Protein AF-A0A6P0IUB3-F1 (afdb_monomer)

pLDDT: mean 83.59, std 12.44, range [41.53, 96.25]

Nearest PDB structures (foldseek):
  6h1b-assembly2_B  TM=3.908E-01  e=8.838E-01  Marinactinospora thermotolerans
  6h1b-assembly4_D  TM=3.917E-01  e=1.729E+00  Marinactinospora thermotolerans
  6sq8-assembly2_B  TM=3.961E-01  e=1.849E+00  Marinactinospora thermotolerans
  6sq8-assembly1_A  TM=3.974E-01  e=2.587E+00  Marinactinospora thermotolerans
  6h1b-assembly1_A  TM=3.808E-01  e=2.587E+00  Marinactinospora thermotolerans

Sequence (99 aa):
NPKVSFDLCHHNPYWAKKYFAADWPKWNVDRVFIQAYNDKNFTKEVDYAETYDGIAITDKQFHRLPEIVANNKIKAILVFPDRTNPEDVASKLKQFYVK

Radius of gyration: 14.16 Å; Cα contacts (8 Å, |Δi|>4): 122; chains: 1; bounding box: 30×39×38 Å

Structure (mmCIF, N/CA/C/O backbone):
data_AF-A0A6P0IUB3-F1
#
_entry.id   AF-A0A6P0IUB3-F1
#
loop_
_atom_site.group_PDB
_atom_site.id
_atom_site.type_symbol
_atom_site.label_atom_id
_atom_site.label_alt_id
_atom_site.label_comp_id
_atom_site.label_asym_id
_atom_site.label_entity_id
_atom_site.label_seq_id
_atom_site.pdbx_PDB_ins_code
_atom_site.Cartn_x
_atom_site.Cartn_y
_atom_site.Cartn_z
_atom_site.occupancy
_atom_site.B_iso_or_equiv
_atom_site.auth_seq_id
_atom_site.auth_comp_id
_atom_site.auth_asym_id
_atom_site.auth_atom_id
_atom_site.pdbx_PDB_model_num
ATOM 1 N N . ASN A 1 1 ? 2.237 -7.587 22.418 1.00 69.69 1 ASN A N 1
ATOM 2 C CA . ASN A 1 1 ? 2.798 -6.282 22.833 1.00 69.69 1 ASN A CA 1
ATOM 3 C C . ASN A 1 1 ? 1.874 -5.209 22.272 1.00 69.69 1 ASN A C 1
ATOM 5 O O . ASN A 1 1 ? 1.887 -5.054 21.062 1.00 69.69 1 ASN A O 1
ATOM 9 N N . PRO A 1 2 ? 1.062 -4.514 23.090 1.00 77.19 2 PRO A N 1
ATOM 10 C CA . PRO A 1 2 ? 0.077 -3.535 22.605 1.00 77.19 2 PRO A CA 1
ATOM 11 C C . PRO A 1 2 ? 0.707 -2.272 21.991 1.00 77.19 2 PRO A C 1
ATOM 13 O O . PRO A 1 2 ? -0.004 -1.402 21.511 1.00 77.19 2 PRO A O 1
ATOM 16 N N . LYS A 1 3 ? 2.040 -2.152 22.017 1.00 88.69 3 LYS A N 1
ATOM 17 C CA . LYS A 1 3 ? 2.785 -1.068 21.367 1.00 88.69 3 LYS A CA 1
ATOM 18 C C . LYS A 1 3 ? 3.168 -1.382 19.914 1.00 88.69 3 LYS A C 1
ATOM 20 O O . LYS A 1 3 ? 3.888 -0.594 19.312 1.00 88.69 3 LYS A O 1
ATOM 25 N N . VAL A 1 4 ? 2.777 -2.545 19.384 1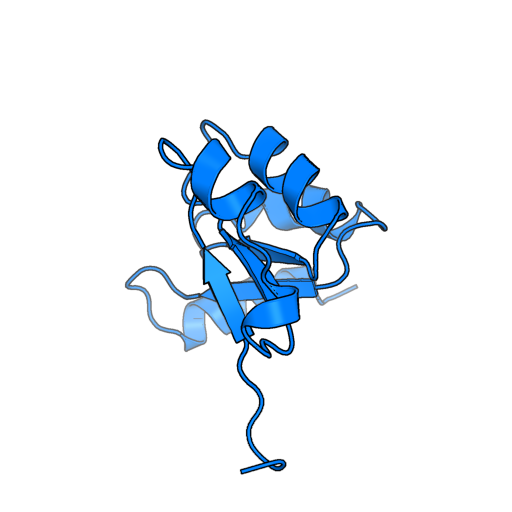.00 82.69 4 VAL A N 1
ATOM 26 C CA . VAL A 1 4 ? 3.122 -2.993 18.027 1.00 82.69 4 VAL A CA 1
ATOM 27 C C . VAL A 1 4 ? 1.846 -3.082 17.202 1.00 82.69 4 VAL A C 1
ATOM 29 O O . VAL A 1 4 ? 0.930 -3.793 17.603 1.00 82.69 4 VAL A O 1
ATOM 32 N N . SER A 1 5 ? 1.830 -2.374 16.072 1.00 86.00 5 SER A N 1
ATOM 33 C CA . SER A 1 5 ? 0.779 -2.443 15.054 1.00 86.00 5 SER A CA 1
ATOM 34 C C . SER A 1 5 ? 1.174 -3.456 13.977 1.00 86.00 5 SER A C 1
ATOM 36 O O . SER A 1 5 ? 2.332 -3.481 13.550 1.00 86.00 5 SER A O 1
ATOM 38 N N . PHE A 1 6 ? 0.224 -4.268 13.527 1.00 85.50 6 PHE A N 1
ATOM 39 C CA . PHE A 1 6 ? 0.368 -5.279 12.489 1.00 85.50 6 PHE A CA 1
ATOM 40 C C . PHE A 1 6 ? -0.498 -4.922 11.286 1.00 85.50 6 PHE A C 1
ATOM 42 O O . PHE A 1 6 ? -1.690 -5.226 11.238 1.00 85.50 6 PHE A O 1
ATOM 49 N N . ASP A 1 7 ? 0.130 -4.306 10.290 1.00 89.75 7 ASP A N 1
ATOM 50 C CA . ASP A 1 7 ? -0.493 -4.094 8.990 1.00 89.75 7 ASP A CA 1
ATOM 51 C C . ASP A 1 7 ? -0.295 -5.326 8.106 1.00 89.75 7 ASP A C 1
ATOM 53 O O . ASP A 1 7 ? 0.793 -5.910 8.058 1.00 89.75 7 ASP A O 1
ATOM 57 N N . LEU A 1 8 ? -1.330 -5.695 7.359 1.00 87.94 8 LEU A N 1
ATOM 58 C CA . LEU A 1 8 ? -1.279 -6.765 6.376 1.00 87.94 8 LEU A CA 1
ATOM 59 C C . LEU A 1 8 ? -1.418 -6.188 4.967 1.00 87.94 8 LEU A C 1
ATOM 61 O O . LEU A 1 8 ? -2.346 -5.441 4.679 1.00 87.94 8 LEU A O 1
ATOM 65 N N . CYS A 1 9 ? -0.518 -6.577 4.068 1.00 87.69 9 CYS A N 1
ATOM 66 C CA . CYS A 1 9 ? -0.602 -6.274 2.641 1.00 87.69 9 CYS A CA 1
ATOM 67 C C . CYS A 1 9 ? -0.752 -7.583 1.861 1.00 87.69 9 CYS A C 1
ATOM 69 O O . CYS A 1 9 ? -0.004 -8.533 2.111 1.00 87.69 9 CYS A O 1
ATOM 71 N N . HIS A 1 10 ? -1.716 -7.658 0.939 1.00 79.19 10 HIS A N 1
ATOM 72 C CA . HIS A 1 10 ? -2.006 -8.896 0.214 1.00 79.19 10 HIS A CA 1
ATOM 73 C C . HIS A 1 10 ? -2.298 -8.680 -1.271 1.00 79.19 10 HIS A C 1
ATOM 75 O O . HIS A 1 10 ? -3.157 -7.882 -1.629 1.00 79.19 10 HIS A O 1
ATOM 81 N N . HIS A 1 11 ? -1.641 -9.464 -2.130 1.00 74.88 11 HIS A N 1
ATOM 82 C CA . HIS A 1 11 ? -1.906 -9.513 -3.567 1.00 74.88 11 HIS A CA 1
ATOM 83 C C . HIS A 1 11 ? -2.936 -10.574 -3.932 1.00 74.88 11 HIS A C 1
ATOM 85 O O . HIS A 1 11 ? -2.782 -11.749 -3.598 1.00 74.88 11 HIS A O 1
ATOM 91 N N . ASN A 1 12 ? -3.906 -10.178 -4.752 1.00 66.81 12 ASN A N 1
ATOM 92 C CA . ASN A 1 12 ? -4.859 -11.090 -5.348 1.00 66.81 12 ASN A CA 1
ATOM 93 C C . ASN A 1 12 ? -4.641 -11.287 -6.863 1.00 66.81 12 ASN A C 1
ATOM 95 O O . ASN A 1 12 ? -4.731 -10.343 -7.645 1.00 66.81 12 ASN A O 1
ATOM 99 N N . PRO A 1 13 ? -4.451 -12.544 -7.315 1.00 54.22 13 PRO A N 1
ATOM 100 C CA . PRO A 1 13 ? -5.030 -12.880 -8.619 1.00 54.22 13 PRO A CA 1
ATOM 101 C C . PRO A 1 13 ? -5.686 -14.264 -8.740 1.00 54.22 13 PRO A C 1
ATOM 103 O O . PRO A 1 13 ? -6.351 -14.506 -9.742 1.00 54.22 13 PRO A O 1
ATOM 106 N N . TYR A 1 14 ? -5.554 -15.177 -7.768 1.00 52.31 14 TYR A N 1
ATOM 107 C CA . TYR A 1 14 ? -6.118 -16.538 -7.894 1.00 52.31 14 TYR A CA 1
ATOM 108 C C . TYR A 1 14 ? -6.750 -17.099 -6.615 1.00 52.31 14 TYR A C 1
ATOM 110 O O . TYR A 1 14 ? -7.558 -18.024 -6.692 1.00 52.31 14 TYR A O 1
ATOM 118 N N . TRP A 1 15 ? -6.406 -16.572 -5.435 1.00 51.28 15 TRP A N 1
ATOM 119 C CA . TRP A 1 15 ? -6.866 -17.093 -4.137 1.00 51.28 15 TRP A CA 1
ATOM 120 C C . TRP A 1 15 ? -7.875 -16.163 -3.437 1.00 51.28 15 TRP A C 1
ATOM 122 O O . TRP A 1 15 ? -8.272 -16.431 -2.300 1.00 51.28 15 TRP A O 1
ATOM 132 N N . ALA A 1 16 ? -8.351 -15.139 -4.164 1.00 54.62 16 ALA A N 1
ATOM 133 C CA . ALA A 1 16 ? -9.329 -14.127 -3.761 1.00 54.62 16 ALA A CA 1
ATOM 134 C C . ALA A 1 16 ? -10.416 -14.677 -2.833 1.00 54.62 16 ALA A C 1
ATOM 136 O O . ALA A 1 16 ? -10.613 -14.184 -1.733 1.00 54.62 16 ALA A O 1
ATOM 137 N N . LYS A 1 17 ? -11.101 -15.755 -3.233 1.00 57.16 17 LYS A N 1
ATOM 138 C CA . LYS A 1 17 ? -12.248 -16.264 -2.472 1.00 57.16 17 LYS A CA 1
ATOM 139 C C . LYS A 1 17 ? -11.896 -16.745 -1.067 1.00 57.16 17 LYS A C 1
ATOM 141 O O . LYS A 1 17 ? -12.736 -16.616 -0.193 1.00 57.16 17 LYS A O 1
ATOM 146 N N . LYS A 1 18 ? -10.706 -17.311 -0.836 1.00 60.62 18 LYS A N 1
ATOM 147 C CA . LYS A 1 18 ? -10.321 -17.811 0.496 1.00 60.62 18 LYS A CA 1
ATOM 148 C C . LYS A 1 18 ? -9.820 -16.705 1.413 1.00 60.62 18 LYS A C 1
ATOM 150 O O . LYS A 1 18 ? -10.048 -16.795 2.610 1.00 60.62 18 LYS A O 1
ATOM 155 N N . TYR A 1 19 ? -9.159 -15.694 0.857 1.00 58.41 19 TYR A N 1
ATOM 156 C CA . TYR A 1 19 ? -8.592 -14.601 1.640 1.00 58.41 19 TYR A CA 1
ATOM 157 C C . TYR A 1 19 ? -9.564 -13.427 1.793 1.00 58.41 19 TYR A C 1
ATOM 159 O O . TYR A 1 19 ? -9.707 -12.920 2.888 1.00 58.41 19 TYR A O 1
ATOM 167 N N . PHE A 1 20 ? -10.376 -13.072 0.797 1.00 59.91 20 PHE A N 1
ATOM 168 C CA . PHE A 1 20 ? -11.493 -12.139 1.028 1.00 59.91 20 PHE A CA 1
ATOM 169 C C . PHE A 1 20 ? -12.597 -12.739 1.912 1.00 59.91 20 PHE A C 1
ATOM 171 O O . PHE A 1 20 ? -13.339 -11.996 2.543 1.00 59.91 20 PHE A O 1
ATOM 178 N N . ALA A 1 21 ? -12.683 -14.072 2.004 1.00 60.22 21 ALA A N 1
ATOM 179 C CA . ALA A 1 21 ? -13.460 -14.757 3.040 1.00 60.22 21 ALA A CA 1
ATOM 180 C C . ALA A 1 21 ? -12.660 -15.016 4.330 1.00 60.22 21 ALA A C 1
ATOM 182 O O . ALA A 1 21 ? -13.203 -15.607 5.266 1.00 60.22 21 ALA A O 1
ATOM 183 N N . ALA A 1 22 ? -11.379 -14.633 4.384 1.00 65.69 22 ALA A N 1
ATOM 184 C CA . ALA A 1 22 ? -10.618 -14.711 5.615 1.00 65.69 22 ALA A CA 1
ATOM 185 C C . ALA A 1 22 ? -11.137 -13.637 6.565 1.00 65.69 22 ALA A C 1
ATOM 187 O O . ALA A 1 22 ? -11.318 -12.472 6.215 1.00 65.69 22 ALA A O 1
ATOM 188 N N . ASP A 1 23 ? -11.391 -14.071 7.788 1.00 72.00 23 ASP A N 1
ATOM 189 C CA . ASP A 1 23 ? -11.855 -13.219 8.863 1.00 72.00 23 ASP A CA 1
ATOM 190 C C . ASP A 1 23 ? -10.652 -12.468 9.444 1.00 72.00 23 ASP A C 1
ATOM 192 O O . ASP A 1 23 ? -10.142 -12.807 10.511 1.00 72.00 23 ASP A O 1
ATOM 196 N N . TRP A 1 24 ? -10.145 -11.485 8.694 1.00 77.00 24 TRP A N 1
ATOM 197 C CA . TRP A 1 24 ? -9.045 -10.617 9.125 1.00 77.00 24 TRP A CA 1
ATOM 198 C C . TRP A 1 24 ? -9.273 -10.012 10.518 1.00 77.00 24 TRP A C 1
ATOM 200 O O . TRP A 1 24 ? -8.321 -9.999 11.300 1.00 77.00 24 TRP A O 1
ATOM 210 N N . PRO A 1 25 ? -10.508 -9.611 10.900 1.00 73.56 25 PRO A N 1
ATOM 211 C CA . PRO A 1 25 ? -10.801 -9.209 12.274 1.00 73.56 25 PRO A CA 1
ATOM 212 C C . PRO A 1 25 ? -10.389 -10.243 13.334 1.00 73.56 25 PRO A C 1
ATOM 214 O O . PRO A 1 25 ? -9.900 -9.868 14.398 1.00 73.56 25 PRO A O 1
ATOM 217 N N . LYS A 1 26 ? -10.503 -11.550 13.056 1.00 82.25 26 LYS A N 1
ATOM 218 C CA . LYS A 1 26 ? -10.055 -12.610 13.982 1.00 82.25 26 LYS A CA 1
ATOM 219 C C . LYS A 1 26 ? -8.540 -12.768 14.072 1.00 82.25 26 LYS A C 1
ATOM 221 O O . LYS A 1 26 ? -8.065 -13.450 14.975 1.00 82.25 26 LYS A O 1
ATOM 226 N N . TRP A 1 27 ? -7.778 -12.192 13.148 1.00 83.00 27 TRP A N 1
ATOM 227 C CA . TRP A 1 27 ? -6.315 -12.285 13.148 1.00 83.00 27 TRP A CA 1
ATOM 228 C C . TRP A 1 27 ? -5.660 -11.155 13.939 1.00 83.00 27 T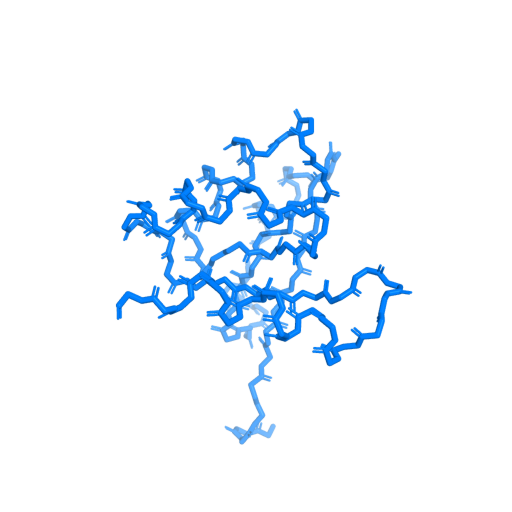RP A C 1
ATOM 230 O O . TRP A 1 27 ? -4.440 -11.150 14.077 1.00 83.00 27 TRP A O 1
ATOM 240 N N . ASN A 1 28 ? -6.464 -10.233 14.487 1.00 83.62 28 ASN A N 1
ATOM 241 C CA . ASN A 1 28 ? -5.993 -9.094 15.269 1.00 83.62 28 ASN A CA 1
ATOM 242 C C . ASN A 1 28 ? -4.963 -8.247 14.490 1.00 83.62 28 ASN A C 1
ATOM 244 O O . ASN A 1 28 ? -3.942 -7.837 15.043 1.00 83.62 28 ASN A O 1
ATOM 248 N N . VAL A 1 29 ? -5.223 -8.050 13.192 1.00 87.50 29 VAL A N 1
ATOM 249 C CA . VAL A 1 29 ? -4.487 -7.111 12.333 1.00 87.50 29 VAL A CA 1
ATOM 250 C C . VAL A 1 29 ? -5.074 -5.712 12.496 1.00 87.50 29 VAL A C 1
ATOM 252 O O . VAL A 1 29 ? -6.290 -5.564 12.614 1.00 87.50 29 VAL A O 1
ATOM 255 N N . ASP A 1 30 ? -4.218 -4.696 12.498 1.00 89.00 30 ASP A N 1
ATOM 256 C CA . ASP A 1 30 ? -4.629 -3.304 12.699 1.00 89.00 30 ASP A CA 1
ATOM 257 C C . ASP A 1 30 ? -5.128 -2.665 11.401 1.00 89.00 30 ASP A C 1
ATOM 259 O O . ASP A 1 30 ? -6.096 -1.906 11.425 1.00 89.00 30 ASP A O 1
ATOM 263 N N . ARG A 1 31 ? -4.481 -2.974 10.267 1.00 91.31 31 ARG A N 1
ATOM 264 C CA . ARG A 1 31 ? -4.871 -2.479 8.937 1.00 91.31 31 ARG A CA 1
ATOM 265 C C . ARG A 1 31 ? -4.673 -3.527 7.854 1.00 91.31 31 ARG A C 1
ATOM 267 O O . ARG A 1 31 ? -3.737 -4.324 7.914 1.00 91.31 31 ARG A O 1
ATOM 274 N N . VAL A 1 32 ? -5.506 -3.477 6.819 1.00 89.44 32 VAL A N 1
ATOM 275 C CA . VAL A 1 32 ? -5.433 -4.350 5.643 1.00 89.44 32 VAL A CA 1
ATOM 276 C C . VAL A 1 32 ? -5.360 -3.524 4.360 1.00 89.44 32 VAL A C 1
ATOM 278 O O . VAL A 1 32 ? -6.257 -2.745 4.041 1.00 89.44 32 VAL A O 1
ATOM 281 N N . PHE A 1 33 ? -4.302 -3.752 3.588 1.00 92.00 33 PHE A N 1
ATOM 282 C CA . PHE A 1 33 ? -4.074 -3.147 2.282 1.00 92.00 33 PHE A CA 1
ATOM 283 C C . PHE A 1 33 ? -4.215 -4.185 1.172 1.00 92.00 33 PHE A C 1
ATOM 285 O O . PHE A 1 33 ? -3.611 -5.263 1.217 1.00 92.00 33 PHE A O 1
ATOM 292 N N . ILE A 1 34 ? -4.965 -3.826 0.134 1.00 90.31 34 ILE A N 1
ATOM 293 C CA . ILE A 1 34 ? -5.098 -4.630 -1.079 1.00 90.31 34 ILE A CA 1
ATOM 294 C C . ILE A 1 34 ? -3.975 -4.264 -2.041 1.00 90.31 34 ILE A C 1
ATOM 296 O O . ILE A 1 34 ? -3.848 -3.119 -2.459 1.00 90.31 34 ILE A O 1
ATOM 300 N N . GLN A 1 35 ? -3.127 -5.221 -2.390 1.00 90.25 35 GLN A N 1
ATOM 301 C CA . GLN A 1 35 ? -1.999 -4.994 -3.280 1.00 90.25 35 GLN A CA 1
ATOM 302 C C . GLN A 1 35 ? -2.433 -5.108 -4.737 1.00 90.25 35 GLN A C 1
ATOM 304 O O . GLN A 1 35 ? -2.687 -6.203 -5.249 1.00 90.25 35 GLN A O 1
ATOM 309 N N . ALA A 1 36 ? -2.382 -3.984 -5.445 1.00 89.62 36 ALA A N 1
ATOM 310 C CA . ALA A 1 36 ? -2.443 -3.988 -6.893 1.00 89.62 36 ALA A CA 1
ATOM 311 C C . ALA A 1 36 ? -1.075 -4.384 -7.448 1.00 89.62 36 ALA A C 1
ATOM 313 O O . ALA A 1 36 ? -0.150 -3.585 -7.502 1.00 89.62 36 ALA A O 1
ATOM 314 N N . TYR A 1 37 ? -0.926 -5.635 -7.863 1.00 79.25 37 TYR A N 1
ATOM 315 C CA . TYR A 1 37 ? 0.359 -6.164 -8.334 1.00 79.25 37 TYR A CA 1
ATOM 316 C C . TYR A 1 37 ? 0.714 -5.771 -9.764 1.00 79.25 37 TYR A C 1
ATOM 318 O O . TYR A 1 37 ? 1.888 -5.705 -10.118 1.00 79.25 37 TYR A O 1
ATOM 326 N N . ASN A 1 38 ? -0.293 -5.546 -10.605 1.00 83.94 38 ASN A N 1
ATOM 327 C CA . ASN A 1 38 ? -0.114 -5.048 -11.960 1.00 83.94 38 ASN A CA 1
ATOM 328 C C . ASN A 1 38 ? -1.381 -4.339 -12.448 1.00 83.94 38 ASN A C 1
ATOM 330 O O . ASN A 1 38 ? -2.440 -4.396 -11.822 1.00 83.94 38 ASN A O 1
ATOM 334 N N . ASP A 1 39 ? -1.270 -3.722 -13.619 1.00 88.19 39 ASP A N 1
ATOM 335 C CA . ASP A 1 39 ? -2.361 -2.964 -14.223 1.00 88.19 39 ASP A CA 1
ATOM 336 C C . ASP A 1 39 ? -3.495 -3.833 -14.783 1.00 88.19 39 ASP A C 1
ATOM 338 O O . ASP A 1 39 ? -4.594 -3.333 -15.010 1.00 88.19 39 ASP A O 1
ATOM 342 N N . LYS A 1 40 ? -3.272 -5.139 -14.982 1.00 88.19 40 LYS A N 1
ATOM 343 C CA . LYS A 1 40 ? -4.246 -6.027 -15.639 1.00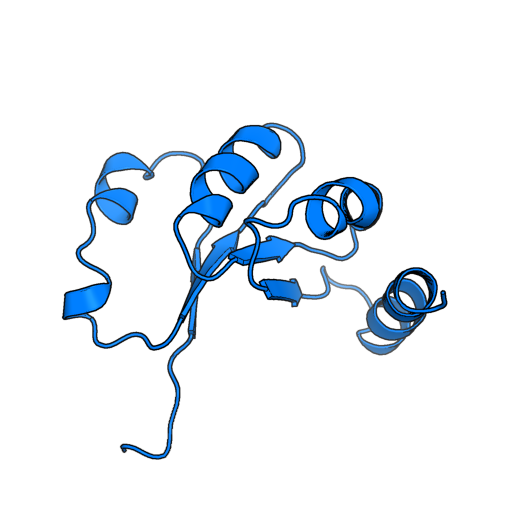 88.19 40 LYS A CA 1
ATOM 344 C C . LYS A 1 40 ? -5.552 -6.146 -14.849 1.00 88.19 40 LYS A C 1
ATOM 346 O O . LYS A 1 40 ? -6.611 -6.265 -15.455 1.00 88.19 40 LYS A O 1
ATOM 351 N N . ASN A 1 41 ? -5.474 -6.125 -13.518 1.00 83.88 41 ASN A N 1
ATOM 352 C CA . ASN A 1 41 ? -6.630 -6.245 -12.622 1.00 83.88 41 ASN A CA 1
ATOM 353 C C . ASN A 1 41 ? -6.856 -4.995 -11.761 1.00 83.88 41 ASN A C 1
ATOM 355 O O . ASN A 1 41 ? -7.654 -5.047 -10.830 1.00 83.88 41 ASN A O 1
ATOM 359 N N . PHE A 1 42 ? -6.181 -3.884 -12.066 1.00 89.56 42 PHE A N 1
ATOM 360 C CA . PHE A 1 42 ? -6.103 -2.721 -11.182 1.00 89.56 42 PHE A CA 1
ATOM 361 C C . PHE A 1 42 ? -7.467 -2.227 -10.689 1.00 89.56 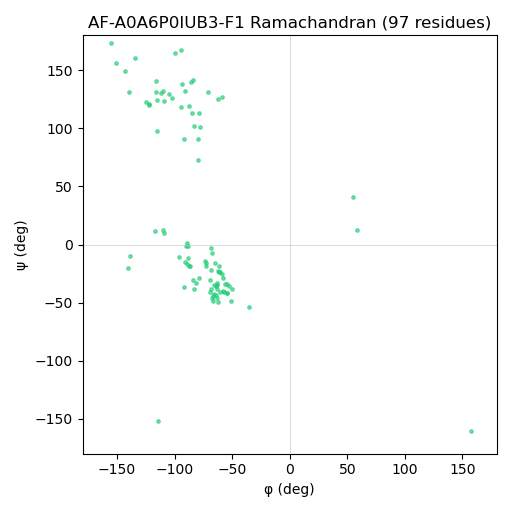42 PHE A C 1
ATOM 363 O O . PHE A 1 42 ? -7.660 -2.092 -9.489 1.00 89.56 42 PHE A O 1
ATOM 370 N N . THR A 1 43 ? -8.441 -2.057 -11.588 1.00 89.88 43 THR A N 1
ATOM 371 C CA . THR A 1 43 ? -9.795 -1.605 -11.229 1.00 89.88 43 THR A CA 1
ATOM 372 C C . THR A 1 43 ? -10.463 -2.508 -10.191 1.00 89.88 43 THR A C 1
ATOM 374 O O . THR A 1 43 ? -11.050 -2.011 -9.242 1.00 89.88 43 THR A O 1
ATOM 377 N N . LYS A 1 44 ? -10.310 -3.834 -10.303 1.00 87.31 44 LYS A N 1
ATOM 378 C CA . LYS A 1 44 ? -10.874 -4.763 -9.311 1.00 87.31 44 LYS A CA 1
ATOM 379 C C . LYS A 1 44 ? -10.171 -4.650 -7.964 1.00 87.31 44 LYS A C 1
ATOM 381 O O . LYS A 1 44 ? -10.814 -4.763 -6.930 1.00 87.31 44 LYS A O 1
ATOM 386 N N . GLU A 1 45 ? -8.855 -4.456 -7.972 1.00 88.75 45 GLU A N 1
ATOM 387 C CA . GLU A 1 45 ? -8.094 -4.252 -6.736 1.00 88.75 45 GLU A CA 1
ATOM 388 C C . GLU A 1 45 ? -8.482 -2.932 -6.056 1.00 88.75 45 GLU A C 1
ATOM 390 O O . GLU A 1 45 ? -8.572 -2.889 -4.831 1.00 88.75 45 GLU A O 1
ATOM 395 N N . VAL A 1 46 ? -8.798 -1.888 -6.835 1.00 91.56 46 VAL A N 1
ATOM 396 C CA . VAL A 1 46 ? -9.390 -0.644 -6.320 1.00 91.56 46 VAL A CA 1
ATOM 397 C C . VAL A 1 46 ? -10.756 -0.917 -5.694 1.00 91.56 46 VAL A C 1
ATOM 399 O O . VAL A 1 46 ? -10.942 -0.544 -4.540 1.00 91.56 46 VAL A O 1
ATOM 402 N N . ASP A 1 47 ? -11.663 -1.625 -6.380 1.00 90.12 47 ASP A N 1
ATOM 403 C CA . ASP A 1 47 ? -12.994 -1.964 -5.844 1.00 90.12 47 ASP A CA 1
ATOM 404 C C . ASP A 1 47 ? -12.901 -2.673 -4.481 1.00 90.12 47 ASP A C 1
ATOM 406 O O . ASP A 1 47 ? -13.651 -2.366 -3.553 1.00 90.12 47 ASP A O 1
ATOM 410 N N . TYR A 1 48 ? -11.951 -3.603 -4.325 1.00 86.81 48 TYR A N 1
ATOM 411 C CA . TYR A 1 48 ? -11.702 -4.238 -3.031 1.00 86.81 48 TYR A CA 1
ATOM 412 C C . TYR A 1 48 ? -11.127 -3.251 -2.015 1.00 86.81 48 TYR A C 1
ATOM 414 O O . TYR A 1 48 ? -11.610 -3.199 -0.882 1.00 86.81 48 TYR A O 1
ATOM 422 N N . ALA A 1 49 ? -10.130 -2.454 -2.401 1.00 91.19 49 ALA A N 1
ATOM 423 C CA . ALA A 1 49 ? -9.490 -1.477 -1.526 1.00 91.19 49 ALA A CA 1
ATOM 424 C C . ALA A 1 49 ? -10.473 -0.445 -0.943 1.00 91.19 49 ALA A C 1
ATOM 426 O O . ALA A 1 49 ? -10.266 -0.005 0.187 1.00 91.19 49 ALA A O 1
ATOM 427 N N . GLU A 1 50 ? -11.567 -0.116 -1.646 1.00 92.50 50 GLU A N 1
ATOM 428 C CA . GLU A 1 50 ? -12.642 0.754 -1.129 1.00 92.50 50 GLU A CA 1
ATOM 429 C C . GLU A 1 50 ? -13.291 0.215 0.160 1.00 92.50 50 GLU A C 1
ATOM 431 O O . GLU A 1 50 ? -13.851 0.979 0.948 1.00 92.50 50 GLU A O 1
ATOM 436 N N . THR A 1 51 ? -13.233 -1.101 0.386 1.00 88.94 51 THR A N 1
ATOM 437 C CA . THR A 1 51 ? -13.866 -1.767 1.538 1.00 88.94 51 THR A CA 1
ATOM 438 C C . THR A 1 51 ? -12.919 -2.005 2.720 1.00 88.94 51 THR A C 1
ATOM 440 O O . THR A 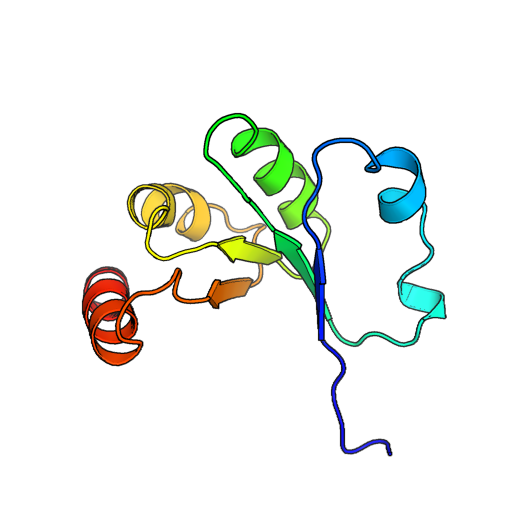1 51 ? -13.388 -2.317 3.815 1.00 88.94 51 THR A O 1
ATOM 443 N N . TYR A 1 52 ? -11.609 -1.805 2.537 1.00 88.88 52 TYR A N 1
ATOM 444 C CA . TYR A 1 52 ? -10.566 -2.048 3.546 1.00 88.88 52 TYR A CA 1
ATOM 445 C C . TYR A 1 52 ? -9.877 -0.737 3.976 1.00 88.88 52 TYR A C 1
ATOM 447 O O . TYR A 1 52 ? -10.514 0.324 3.993 1.00 88.88 52 TYR A O 1
ATOM 455 N N . ASP A 1 53 ? -8.609 -0.794 4.400 1.00 92.56 53 ASP A N 1
ATOM 456 C CA . ASP A 1 53 ? -7.836 0.385 4.818 1.00 92.56 53 ASP A CA 1
ATOM 457 C C . ASP A 1 53 ? -7.144 1.074 3.649 1.00 92.56 53 ASP A C 1
ATOM 459 O O . ASP A 1 53 ? -6.793 2.250 3.743 1.00 92.56 53 ASP A O 1
ATOM 463 N N . GLY A 1 54 ? -6.987 0.384 2.522 1.00 93.44 54 GLY A N 1
ATOM 464 C CA . GLY A 1 54 ? -6.495 1.018 1.317 1.00 93.44 54 GLY A CA 1
ATOM 465 C C . GLY A 1 54 ? -5.869 0.074 0.315 1.00 93.44 54 GLY A C 1
ATOM 466 O O . GLY A 1 54 ? -6.081 -1.140 0.327 1.00 93.44 54 GLY A O 1
ATOM 467 N N . ILE A 1 55 ? -5.073 0.676 -0.561 1.00 93.81 55 ILE A N 1
ATOM 468 C CA . ILE A 1 55 ? -4.393 -0.005 -1.655 1.00 93.81 55 ILE A CA 1
ATOM 469 C C . ILE A 1 55 ? -2.880 0.077 -1.466 1.00 93.81 55 ILE A C 1
ATOM 471 O O . ILE A 1 55 ? -2.345 1.103 -1.044 1.00 93.81 55 ILE A O 1
ATOM 475 N N . ALA A 1 56 ? -2.184 -1.007 -1.784 1.00 94.38 56 ALA A N 1
ATOM 476 C CA . ALA A 1 56 ? -0.737 -1.037 -1.873 1.00 94.38 56 ALA A CA 1
ATOM 477 C C . ALA A 1 56 ? -0.304 -1.052 -3.342 1.00 94.38 56 ALA A C 1
ATOM 479 O O . ALA A 1 56 ? -0.778 -1.879 -4.125 1.00 94.38 56 ALA A O 1
ATOM 480 N N . ILE A 1 57 ? 0.614 -0.157 -3.702 1.00 93.19 57 ILE A N 1
ATOM 481 C CA . ILE A 1 57 ? 1.135 -0.004 -5.064 1.00 93.19 57 ILE A CA 1
ATOM 482 C C . ILE A 1 57 ? 2.660 0.126 -5.075 1.00 93.19 57 ILE A C 1
ATOM 484 O O . ILE A 1 57 ? 3.286 0.509 -4.084 1.00 93.19 57 ILE A O 1
ATOM 488 N N . THR A 1 58 ? 3.243 -0.137 -6.239 1.00 91.69 58 THR A N 1
ATOM 489 C CA . THR A 1 58 ? 4.654 0.149 -6.531 1.00 91.69 58 THR A CA 1
ATOM 490 C C . THR A 1 58 ? 4.829 1.497 -7.221 1.00 91.69 58 THR A C 1
ATOM 492 O O . THR A 1 58 ? 3.880 2.084 -7.746 1.00 91.69 58 THR A O 1
ATOM 495 N N . ASP A 1 59 ? 6.073 1.966 -7.300 1.00 90.38 59 ASP A N 1
ATOM 496 C CA . ASP A 1 59 ? 6.448 3.147 -8.081 1.00 90.38 59 ASP A CA 1
ATOM 497 C C . ASP A 1 59 ? 6.161 2.997 -9.586 1.00 90.38 59 ASP A C 1
ATOM 499 O O . ASP A 1 59 ? 5.902 3.987 -10.272 1.00 90.38 59 ASP A O 1
ATOM 503 N N . LYS A 1 60 ? 6.080 1.760 -10.093 1.00 90.31 60 LYS A N 1
ATOM 504 C CA . LYS A 1 60 ? 5.638 1.461 -11.468 1.00 90.31 60 LYS A CA 1
ATOM 505 C C . LYS A 1 60 ? 4.181 1.827 -11.742 1.00 90.31 60 LYS A C 1
ATOM 507 O O . LYS A 1 60 ? 3.785 1.867 -12.901 1.00 90.31 60 LYS A O 1
ATOM 512 N N . GLN A 1 61 ? 3.388 2.059 -10.699 1.00 92.06 61 GLN A N 1
ATOM 513 C CA . GLN A 1 61 ? 1.960 2.363 -10.791 1.00 92.06 61 GLN A CA 1
ATOM 514 C C . GLN A 1 61 ? 1.652 3.815 -10.428 1.00 92.06 61 GLN A C 1
ATOM 516 O O . GLN A 1 61 ? 0.492 4.175 -10.251 1.00 92.06 61 GLN A O 1
ATOM 521 N N . PHE A 1 62 ? 2.663 4.682 -10.328 1.00 92.19 62 PHE A N 1
ATOM 522 C CA . PHE A 1 62 ? 2.451 6.091 -9.990 1.00 92.19 62 PHE A CA 1
ATOM 523 C C . PHE A 1 62 ? 1.580 6.840 -11.001 1.00 92.19 62 PHE A C 1
ATOM 525 O O . PHE A 1 62 ? 0.893 7.785 -10.623 1.00 92.19 62 PHE A O 1
ATOM 532 N N . HIS A 1 63 ? 1.498 6.382 -12.253 1.00 92.50 63 HIS A N 1
ATOM 533 C CA . HIS A 1 63 ? 0.531 6.910 -13.224 1.00 92.50 63 HIS A CA 1
ATOM 534 C C . HIS A 1 63 ? -0.934 6.716 -12.796 1.00 92.50 63 HIS A C 1
ATOM 536 O O . HIS A 1 63 ? -1.802 7.415 -13.308 1.00 92.50 63 HIS A O 1
ATOM 542 N N . ARG A 1 64 ? -1.217 5.807 -11.852 1.00 93.88 64 ARG A N 1
ATOM 543 C CA . ARG A 1 64 ? -2.545 5.582 -11.257 1.00 93.88 64 ARG A CA 1
ATOM 544 C C . ARG A 1 64 ? -2.834 6.463 -10.045 1.00 93.88 64 ARG A C 1
ATOM 546 O O . ARG A 1 64 ? -3.980 6.525 -9.615 1.00 93.88 64 ARG A O 1
ATOM 553 N N . LEU A 1 65 ? -1.839 7.157 -9.487 1.00 92.19 65 LEU A N 1
ATOM 554 C CA . LEU A 1 65 ? -2.041 7.994 -8.300 1.00 92.19 65 LEU A CA 1
ATOM 555 C C . LEU A 1 65 ? -3.159 9.036 -8.468 1.00 92.19 65 LEU A C 1
ATOM 557 O O . LEU A 1 65 ? -3.949 9.156 -7.536 1.00 92.19 65 LEU A O 1
ATOM 561 N N . PRO A 1 66 ? -3.309 9.741 -9.611 1.00 91.25 66 PRO A N 1
ATOM 562 C CA . PRO A 1 66 ? -4.420 10.677 -9.787 1.00 91.25 66 PRO A CA 1
ATOM 563 C C . PRO A 1 66 ? -5.801 10.023 -9.632 1.00 91.25 66 PRO A C 1
ATOM 565 O O . PRO A 1 66 ? -6.684 10.609 -9.014 1.00 91.25 66 PRO A O 1
ATOM 568 N N . GLU A 1 67 ? -5.971 8.802 -10.151 1.00 92.25 67 GLU A N 1
ATOM 569 C CA . GLU A 1 67 ? -7.205 8.013 -10.040 1.00 92.25 67 GLU A CA 1
ATOM 570 C C . GLU A 1 67 ? -7.468 7.602 -8.583 1.00 92.25 67 GLU A C 1
ATOM 572 O O . GLU A 1 67 ? -8.560 7.824 -8.064 1.00 92.25 67 GLU A O 1
A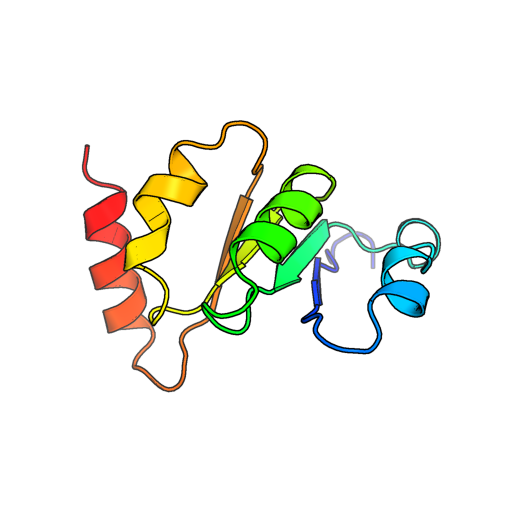TOM 577 N N . ILE A 1 68 ? -6.452 7.066 -7.896 1.00 92.69 68 ILE A N 1
ATOM 578 C CA . ILE A 1 68 ? -6.578 6.589 -6.510 1.00 92.69 68 ILE A CA 1
ATOM 579 C C . ILE A 1 68 ? -6.843 7.751 -5.545 1.00 92.69 68 ILE A C 1
ATOM 581 O O . ILE A 1 68 ? -7.708 7.652 -4.684 1.00 92.69 68 ILE A O 1
ATOM 585 N N . VAL A 1 69 ? -6.117 8.864 -5.690 1.00 91.88 69 VAL A N 1
ATOM 586 C CA . VAL A 1 69 ? -6.241 10.041 -4.813 1.00 91.88 69 VAL A CA 1
ATOM 587 C C . VAL A 1 69 ? -7.581 10.754 -5.012 1.00 91.88 69 VAL A C 1
ATOM 589 O O . VAL A 1 69 ? -8.111 11.338 -4.070 1.00 91.88 69 VAL A O 1
ATOM 592 N N . ALA A 1 70 ? -8.149 10.707 -6.220 1.00 92.75 70 ALA A N 1
ATOM 593 C CA . ALA A 1 70 ? -9.485 11.235 -6.481 1.00 92.75 70 ALA A CA 1
ATOM 594 C C . ALA A 1 70 ? -10.605 10.357 -5.887 1.00 92.75 70 ALA A C 1
ATOM 596 O O . ALA A 1 70 ? -11.724 10.843 -5.709 1.00 92.75 70 ALA A O 1
ATOM 597 N N . ASN A 1 71 ? -10.326 9.089 -5.565 1.00 94.81 71 ASN A N 1
ATOM 598 C CA . ASN A 1 71 ? -11.293 8.180 -4.962 1.00 94.81 71 ASN A CA 1
ATOM 599 C C . ASN A 1 71 ? -11.364 8.373 -3.437 1.00 94.81 71 ASN A C 1
ATOM 601 O O . ASN A 1 71 ? -10.538 7.863 -2.682 1.00 94.81 71 ASN A O 1
ATOM 605 N N . ASN A 1 72 ? -12.408 9.063 -2.971 1.00 94.94 72 ASN A N 1
ATOM 606 C CA . ASN A 1 72 ? -12.617 9.367 -1.551 1.00 94.94 72 ASN A CA 1
ATOM 607 C C . ASN A 1 72 ? -12.929 8.149 -0.659 1.00 94.94 72 ASN A C 1
ATOM 609 O O . ASN A 1 72 ? -12.997 8.301 0.561 1.00 94.94 72 ASN A O 1
ATOM 613 N N . LYS A 1 73 ? -13.130 6.959 -1.235 1.00 96.25 73 LYS A N 1
ATOM 614 C CA . LYS A 1 73 ? -13.314 5.715 -0.477 1.00 96.25 73 LYS A CA 1
ATOM 615 C C . LYS A 1 73 ? -11.992 5.028 -0.142 1.00 96.25 73 LYS A C 1
ATOM 617 O O . LYS A 1 73 ? -11.955 4.205 0.770 1.00 96.25 73 LYS A O 1
ATOM 622 N N . ILE A 1 74 ? -10.907 5.360 -0.843 1.00 94.81 74 ILE A N 1
ATOM 623 C CA . ILE A 1 74 ? -9.574 4.853 -0.522 1.00 94.81 74 ILE A CA 1
ATOM 624 C C . ILE A 1 74 ? -9.019 5.656 0.655 1.00 94.81 74 ILE A C 1
ATOM 626 O O . ILE A 1 74 ? -8.746 6.848 0.540 1.00 94.81 74 ILE A O 1
ATOM 630 N N . LYS A 1 75 ? -8.855 5.000 1.808 1.00 94.12 75 LYS A N 1
ATOM 631 C CA . LYS A 1 75 ? -8.476 5.669 3.067 1.00 94.12 75 LYS A CA 1
ATOM 632 C C . LYS A 1 75 ? -6.969 5.882 3.200 1.00 94.12 75 LYS A C 1
ATOM 634 O O . LYS A 1 75 ? -6.537 6.836 3.842 1.00 94.12 75 LYS A O 1
ATOM 639 N N . ALA A 1 76 ? -6.168 4.998 2.610 1.00 93.88 76 ALA A N 1
ATOM 640 C CA . ALA A 1 76 ? -4.717 5.078 2.636 1.00 93.88 76 ALA A CA 1
ATOM 641 C C . ALA A 1 76 ? -4.086 4.448 1.386 1.00 93.88 76 ALA A C 1
ATOM 643 O O . ALA A 1 76 ? -4.662 3.581 0.727 1.00 93.88 76 ALA A O 1
ATOM 644 N N . ILE A 1 77 ? -2.864 4.882 1.078 1.00 93.69 77 ILE A N 1
ATOM 645 C CA . ILE A 1 77 ? -2.034 4.312 0.016 1.00 93.69 77 ILE A CA 1
ATOM 646 C C . ILE A 1 77 ? -0.724 3.858 0.654 1.00 93.69 77 ILE A C 1
ATOM 648 O O . ILE A 1 77 ? -0.003 4.669 1.238 1.00 93.69 77 ILE A O 1
ATOM 652 N N . LEU A 1 78 ? -0.417 2.568 0.542 1.00 93.62 78 LEU A N 1
ATOM 653 C CA . LEU A 1 78 ? 0.878 2.011 0.916 1.00 93.62 78 LEU A CA 1
ATOM 654 C C . LEU A 1 78 ? 1.764 1.953 -0.331 1.00 93.62 78 LEU A C 1
ATOM 656 O O . LEU A 1 78 ? 1.449 1.258 -1.294 1.00 93.62 78 LEU A O 1
ATOM 660 N N . VAL A 1 79 ? 2.887 2.665 -0.320 1.00 91.75 79 VAL A N 1
ATOM 661 C CA . VAL A 1 79 ? 3.853 2.636 -1.425 1.00 91.75 79 VAL A CA 1
ATOM 662 C C . VAL A 1 79 ? 5.035 1.760 -1.037 1.00 91.75 79 VAL A C 1
ATOM 664 O O . VAL A 1 79 ? 5.673 2.008 -0.015 1.00 91.75 79 VAL A O 1
ATOM 667 N N . PHE A 1 80 ? 5.356 0.768 -1.866 1.00 88.50 80 PHE A N 1
ATOM 668 C CA . PHE A 1 80 ? 6.553 -0.056 -1.700 1.00 88.50 80 PHE A CA 1
ATOM 669 C C . PHE A 1 80 ? 7.433 0.015 -2.967 1.00 88.50 80 PHE A C 1
ATOM 671 O O . PHE A 1 80 ? 6.958 -0.321 -4.052 1.00 88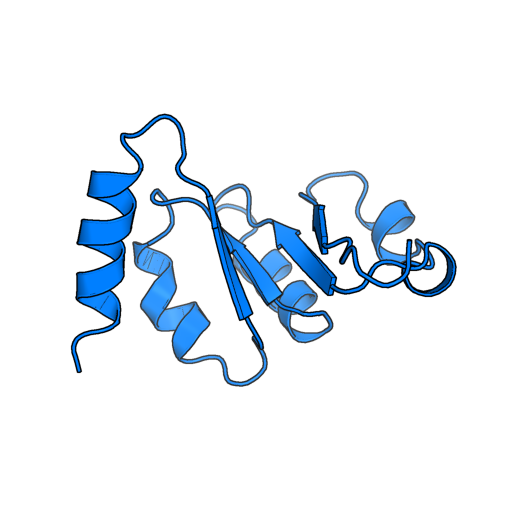.50 80 PHE A O 1
ATOM 678 N N . PRO A 1 81 ? 8.697 0.473 -2.869 1.00 87.06 81 PRO A N 1
ATOM 679 C CA . PRO A 1 81 ? 9.612 0.577 -4.014 1.00 87.06 81 PRO A CA 1
ATOM 680 C C . PRO A 1 81 ? 9.860 -0.773 -4.704 1.00 87.06 81 PRO A C 1
ATOM 682 O O . PRO A 1 81 ? 10.276 -1.728 -4.043 1.00 87.06 81 PRO A O 1
ATOM 685 N N . ASP A 1 82 ? 9.666 -0.873 -6.025 1.00 83.06 82 ASP A N 1
ATOM 686 C CA . ASP A 1 82 ? 9.976 -2.104 -6.767 1.00 83.06 82 ASP A CA 1
ATOM 687 C C . ASP A 1 82 ? 11.409 -2.077 -7.307 1.00 83.06 82 ASP A C 1
ATOM 689 O O . ASP A 1 82 ? 11.671 -1.629 -8.423 1.00 83.06 82 ASP A O 1
ATOM 693 N N . ARG A 1 83 ? 12.350 -2.600 -6.507 1.00 75.44 83 ARG A N 1
ATOM 694 C CA . ARG A 1 83 ? 13.777 -2.780 -6.867 1.00 75.44 83 ARG A CA 1
ATOM 695 C C . ARG A 1 83 ? 14.514 -1.489 -7.256 1.00 75.44 83 ARG A C 1
ATOM 697 O O . ARG A 1 83 ? 15.624 -1.554 -7.779 1.00 75.44 83 ARG A O 1
ATOM 704 N N . THR A 1 84 ? 13.921 -0.331 -6.993 1.00 71.50 84 THR A N 1
ATOM 705 C CA . THR A 1 84 ? 14.510 0.996 -7.186 1.00 71.50 84 THR A CA 1
ATOM 706 C C . THR A 1 84 ? 15.038 1.560 -5.875 1.00 71.50 84 THR A C 1
ATOM 708 O O . THR A 1 84 ? 14.669 1.106 -4.790 1.00 71.50 84 THR A O 1
ATOM 711 N N . ASN A 1 85 ? 15.865 2.599 -5.976 1.00 86.31 85 ASN A N 1
ATOM 712 C CA . ASN A 1 85 ? 16.334 3.340 -4.817 1.00 86.31 85 ASN A CA 1
ATOM 713 C C . ASN A 1 85 ? 15.142 3.998 -4.078 1.00 86.31 85 ASN A C 1
ATOM 715 O O . ASN A 1 85 ? 14.364 4.714 -4.723 1.00 86.31 85 ASN A O 1
ATOM 719 N N . PRO A 1 86 ? 14.941 3.770 -2.766 1.00 88.44 86 PRO A N 1
ATOM 720 C CA . PRO A 1 86 ? 13.810 4.332 -2.021 1.00 88.44 86 PRO A CA 1
ATOM 721 C C . PRO A 1 86 ? 13.716 5.864 -2.083 1.00 88.44 86 PRO A C 1
ATOM 723 O O . PRO A 1 86 ? 12.615 6.414 -2.141 1.00 88.44 86 PRO A O 1
ATOM 726 N N . GLU A 1 87 ? 14.851 6.562 -2.128 1.00 90.94 87 GLU A N 1
ATOM 727 C CA . GLU A 1 87 ? 14.934 8.021 -2.239 1.00 90.94 87 GLU A CA 1
ATOM 728 C C . GLU A 1 87 ? 14.353 8.533 -3.562 1.00 90.94 87 GLU A C 1
ATOM 730 O O . GLU A 1 87 ? 13.692 9.577 -3.585 1.00 90.94 87 GLU A O 1
ATOM 735 N N . ASP A 1 88 ? 14.533 7.786 -4.654 1.00 89.94 88 ASP A N 1
ATOM 736 C CA . ASP A 1 88 ? 13.978 8.141 -5.964 1.00 89.94 88 ASP A CA 1
ATOM 737 C C . ASP A 1 88 ? 12.457 7.996 -5.957 1.00 89.94 88 ASP A C 1
ATOM 739 O O . ASP A 1 88 ? 11.739 8.855 -6.473 1.00 89.94 88 ASP A O 1
ATOM 743 N N . VAL A 1 89 ? 11.950 6.931 -5.329 1.00 91.00 89 VAL A N 1
ATOM 744 C CA . VAL A 1 89 ? 10.507 6.710 -5.165 1.00 91.00 89 VAL A CA 1
ATOM 745 C C . VAL A 1 89 ? 9.891 7.813 -4.316 1.00 91.00 89 VAL A C 1
ATOM 747 O O . VAL A 1 89 ? 8.886 8.397 -4.717 1.00 91.00 89 VAL A O 1
ATOM 750 N N . ALA A 1 90 ? 10.518 8.160 -3.190 1.00 89.94 90 ALA A N 1
ATOM 751 C CA . ALA A 1 90 ? 10.069 9.263 -2.347 1.00 89.94 90 ALA A CA 1
ATOM 752 C C . ALA A 1 90 ? 10.078 10.601 -3.106 1.00 89.94 90 ALA A C 1
ATOM 754 O O . ALA A 1 90 ? 9.138 11.388 -2.988 1.00 89.94 90 ALA A O 1
ATOM 755 N N . SER A 1 91 ? 11.108 10.853 -3.920 1.00 89.75 91 SER A N 1
ATOM 756 C CA . SER A 1 91 ? 11.223 12.074 -4.727 1.00 89.75 91 SER A CA 1
ATOM 757 C C . SER A 1 91 ? 10.147 12.162 -5.808 1.00 89.75 91 SER A C 1
ATOM 759 O O . SER A 1 91 ? 9.536 13.216 -5.971 1.00 89.75 91 SER A O 1
ATOM 761 N N . LYS A 1 92 ? 9.854 11.055 -6.500 1.00 88.44 92 LYS A N 1
ATOM 762 C CA . LYS A 1 92 ? 8.740 10.968 -7.457 1.00 88.44 92 LYS A CA 1
ATOM 763 C C . LYS A 1 92 ? 7.393 11.152 -6.763 1.00 88.44 92 LYS A C 1
ATOM 765 O O . LYS A 1 92 ? 6.556 11.899 -7.249 1.00 88.44 92 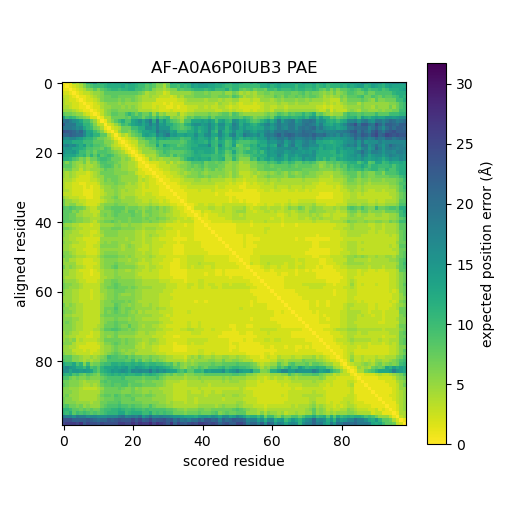LYS A O 1
ATOM 770 N N . LEU A 1 93 ? 7.195 10.522 -5.605 1.00 88.56 93 LEU A N 1
ATOM 771 C CA . LEU A 1 93 ? 5.939 10.602 -4.863 1.00 88.56 93 LEU A CA 1
ATOM 772 C C . LEU A 1 93 ? 5.644 12.039 -4.401 1.00 88.56 93 LEU A C 1
ATOM 774 O O . LEU A 1 93 ? 4.507 12.494 -4.500 1.00 88.56 93 LEU A O 1
ATOM 778 N N . LYS A 1 94 ? 6.669 12.794 -3.978 1.00 87.44 94 LYS A N 1
ATOM 779 C CA . LYS A 1 94 ? 6.532 14.221 -3.634 1.00 87.44 94 LYS A CA 1
ATOM 780 C C . LYS A 1 94 ? 5.912 15.044 -4.760 1.00 87.44 94 LYS A C 1
ATOM 782 O O . LYS A 1 94 ? 5.144 15.948 -4.457 1.00 87.44 94 LYS A O 1
ATOM 787 N N . GLN A 1 95 ? 6.168 14.712 -6.026 1.00 84.50 95 GLN A N 1
ATOM 788 C CA . GLN A 1 95 ? 5.596 15.427 -7.175 1.00 84.50 95 GLN A CA 1
ATOM 789 C C . GLN A 1 95 ? 4.061 15.345 -7.221 1.00 84.50 95 GLN A C 1
ATOM 791 O O . GLN A 1 95 ? 3.429 16.228 -7.788 1.00 84.50 95 GLN A O 1
ATOM 796 N N . PHE A 1 96 ? 3.458 14.333 -6.589 1.00 77.62 96 PHE A N 1
ATOM 797 C CA . PHE A 1 96 ? 2.003 14.182 -6.471 1.00 77.62 96 PHE A CA 1
ATOM 798 C C . PHE A 1 96 ? 1.418 14.868 -5.226 1.00 77.62 96 PHE A C 1
ATOM 800 O O . PHE A 1 96 ? 0.212 15.096 -5.169 1.00 77.62 96 PHE A O 1
ATOM 807 N N . TYR A 1 97 ? 2.254 15.203 -4.236 1.00 66.88 97 TYR A N 1
ATOM 808 C CA . TYR A 1 97 ? 1.850 15.918 -3.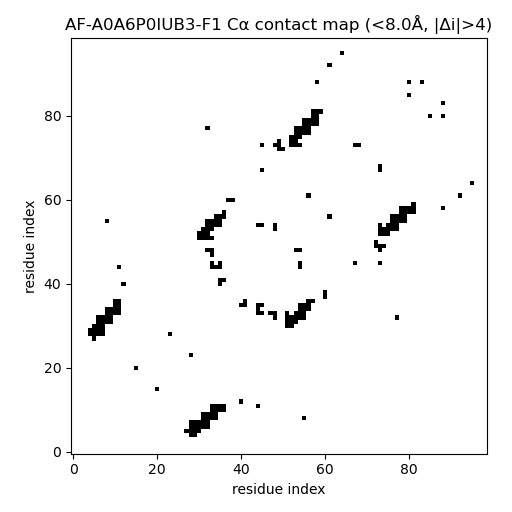020 1.00 66.88 97 TYR A CA 1
ATOM 809 C C . TYR A 1 97 ? 1.963 17.440 -3.142 1.00 66.88 97 TYR A C 1
ATOM 811 O O . TYR A 1 97 ? 1.395 18.149 -2.313 1.00 66.88 97 TYR A O 1
ATOM 819 N N . VAL A 1 98 ? 2.669 17.956 -4.155 1.00 46.56 98 VAL A N 1
ATOM 820 C CA . VAL A 1 98 ? 2.722 19.399 -4.418 1.00 46.56 98 VAL A CA 1
ATOM 821 C C . VAL A 1 98 ? 1.451 19.820 -5.163 1.00 46.56 98 VAL A C 1
ATOM 823 O O . VAL A 1 98 ? 1.384 19.766 -6.390 1.00 46.56 98 VAL A O 1
ATOM 826 N N . LYS A 1 99 ? 0.435 20.207 -4.390 1.00 41.53 99 LYS A N 1
ATOM 827 C CA . LYS A 1 99 ? -0.577 21.188 -4.797 1.00 41.53 99 LYS A CA 1
ATOM 828 C C . LYS A 1 99 ? -0.203 22.543 -4.219 1.00 41.53 99 LYS A C 1
ATOM 830 O O . LYS A 1 99 ? 0.193 22.564 -3.032 1.00 41.53 99 LYS A O 1
#

Mean predicted aligned error: 5.78 Å

Secondary structure (DSSP, 8-state):
-TT---EEEEE-SS-HHHHTTS-GGGGT-SEEEEE--SGGGHHHHHHHHTTSSEEEE-GGGGGGHHHHHH-TT---EEE--SSS-HHHHHHHHHHHH--

Solvent-accessible surface area (backbone atoms only — not comparable to full-atom values): 5981 Å² total; per-residue (Å²): 113,97,90,62,84,44,73,45,77,47,74,68,90,84,59,49,75,64,56,77,65,43,63,56,78,81,68,70,52,73,40,44,27,31,27,42,86,51,79,92,54,34,71,61,37,49,63,53,9,46,78,50,45,5,35,26,38,38,62,91,47,54,88,46,44,70,63,52,72,69,35,86,54,45,72,41,77,47,79,48,64,74,92,53,64,63,68,58,46,53,56,58,52,48,66,76,68,68,123

Foldseek 3Di:
DVVDAAEEEDEDDPCCVVVVPDPVVVVPHPFYAQEPPDPPCNVVSQVVQLVTQAYEYELVCVVCVVVRVVDPSGNDYHYDYDPDDVVVSVVVVVVVVPD